Protein AF-A0A4Q3GZM4-F1 (afdb_monomer)

Solvent-accessible surface area (backbone atoms only — not comparable to full-atom values): 2765 Å² total; per-residue (Å²): 137,90,84,84,88,81,86,78,66,85,92,68,51,54,73,58,52,50,44,54,52,15,70,76,70,73,49,85,71,84,74,76,76,69,79,70,79,122

Radius of gyration: 10.51 Å; Cα contacts (8 Å, |Δi|>4): 12; chains: 1; bounding box: 23×16×30 Å

Mean predicted aligned error: 4.83 Å

Sequence (38 aa):
MTTIAIDGPAAAGKGTLSRLIADAYGFHHLDTGLTYRA

Foldseek 3Di:
DDDDDFDDDPPPCSLVVQVVVCVVPVHDGDDPPVVPPD

Secondary structure (DSSP, 8-state):
--------STTSSHHHHHHHHHHHHTPPP--SSSTT--

Structure (mmCIF, N/CA/C/O backbone):
data_AF-A0A4Q3GZM4-F1
#
_entry.id   AF-A0A4Q3GZM4-F1
#
loop_
_atom_site.group_PDB
_atom_site.id
_atom_site.type_symbol
_atom_site.label_atom_id
_atom_site.label_alt_id
_atom_site.label_comp_id
_atom_site.label_asym_id
_atom_site.label_entity_id
_atom_site.label_seq_id
_atom_site.pdbx_PDB_ins_code
_atom_site.Cartn_x
_atom_site.Cartn_y
_atom_site.Cartn_z
_atom_site.occupancy
_atom_site.B_iso_or_equiv
_atom_site.auth_seq_id
_atom_site.auth_comp_id
_atom_site.auth_asym_id
_atom_site.auth_atom_id
_atom_site.pdbx_PDB_model_num
ATOM 1 N N . MET A 1 1 ? -9.806 12.110 12.760 1.00 75.19 1 MET A N 1
ATOM 2 C CA . MET A 1 1 ? -9.821 11.117 11.666 1.00 75.19 1 MET A CA 1
ATOM 3 C C . MET A 1 1 ? -8.379 10.730 11.394 1.00 75.19 1 MET A C 1
ATOM 5 O O . MET A 1 1 ? -7.554 11.629 11.293 1.00 75.19 1 MET A O 1
ATOM 9 N N . THR A 1 2 ? -8.061 9.437 11.404 1.00 91.75 2 THR A N 1
ATOM 10 C CA . THR A 1 2 ? -6.675 8.945 11.331 1.00 91.75 2 THR A CA 1
ATOM 11 C C . THR A 1 2 ? -6.265 8.738 9.877 1.00 91.75 2 THR A C 1
ATOM 13 O O . THR A 1 2 ? -6.992 8.085 9.133 1.00 91.75 2 THR A O 1
ATOM 16 N N . THR A 1 3 ? -5.099 9.261 9.496 1.00 94.12 3 THR A N 1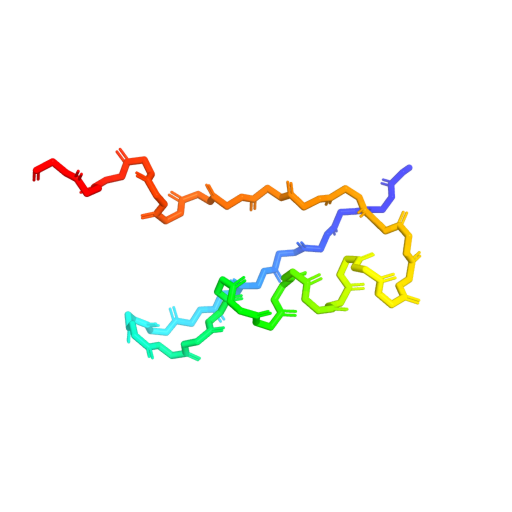
ATOM 17 C CA . THR A 1 3 ? -4.515 9.105 8.155 1.00 94.12 3 THR A CA 1
ATOM 18 C C . THR A 1 3 ? -3.218 8.313 8.258 1.00 94.12 3 THR A C 1
ATOM 20 O O . THR A 1 3 ? -2.401 8.585 9.136 1.00 94.12 3 THR A O 1
ATOM 23 N N . ILE A 1 4 ? -3.028 7.342 7.362 1.00 93.75 4 ILE A N 1
ATOM 24 C CA . ILE A 1 4 ? -1.857 6.458 7.329 1.00 93.75 4 ILE A CA 1
ATOM 25 C C . ILE A 1 4 ? -1.171 6.619 5.971 1.00 93.75 4 ILE A C 1
ATOM 27 O O . ILE A 1 4 ? -1.797 6.404 4.935 1.00 93.75 4 ILE A O 1
ATOM 31 N N . ALA A 1 5 ? 0.111 6.987 5.979 1.00 94.38 5 ALA A N 1
ATOM 32 C CA . ALA A 1 5 ? 0.947 7.036 4.783 1.00 94.38 5 ALA A CA 1
ATOM 33 C C . ALA A 1 5 ? 1.720 5.716 4.620 1.00 94.38 5 ALA A C 1
ATOM 35 O O . ALA A 1 5 ? 2.224 5.170 5.601 1.00 94.38 5 ALA A O 1
ATOM 36 N N . ILE A 1 6 ? 1.806 5.202 3.387 1.00 91.81 6 ILE A N 1
ATOM 37 C 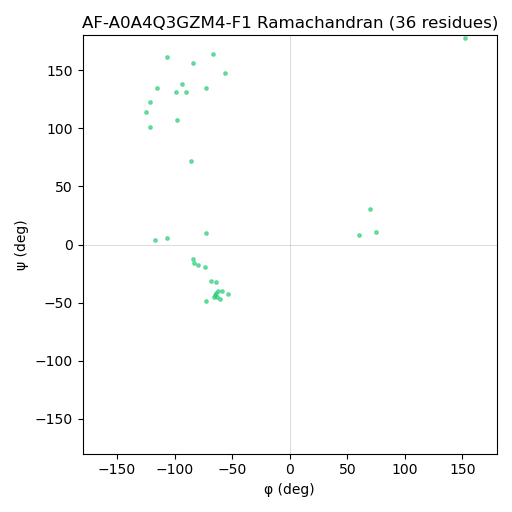CA . ILE A 1 6 ? 2.579 3.996 3.051 1.00 91.81 6 ILE A CA 1
ATOM 38 C C . ILE A 1 6 ? 3.620 4.347 1.987 1.00 91.81 6 ILE A C 1
ATOM 40 O O . ILE A 1 6 ? 3.313 4.403 0.794 1.00 91.81 6 ILE A O 1
ATOM 44 N N . ASP A 1 7 ? 4.864 4.525 2.430 1.00 91.25 7 ASP A N 1
ATOM 45 C CA . ASP A 1 7 ? 5.999 4.922 1.596 1.00 91.25 7 ASP A CA 1
ATOM 46 C C . ASP A 1 7 ? 6.979 3.771 1.335 1.00 91.25 7 ASP A C 1
ATOM 48 O O . ASP A 1 7 ? 6.977 2.737 1.999 1.00 91.25 7 ASP A O 1
ATOM 52 N N . GLY A 1 8 ? 7.810 3.933 0.306 1.00 89.81 8 GLY A N 1
ATOM 53 C CA . GLY A 1 8 ? 8.817 2.951 -0.104 1.00 89.81 8 GLY A CA 1
ATOM 54 C C . GLY A 1 8 ? 9.133 3.022 -1.603 1.00 89.81 8 GLY A C 1
ATOM 55 O O . GLY A 1 8 ? 8.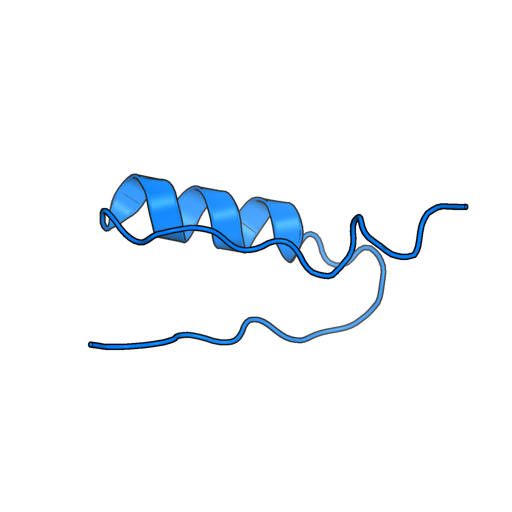507 3.796 -2.334 1.00 89.81 8 GLY A O 1
ATOM 56 N N . PRO A 1 9 ? 10.076 2.209 -2.103 1.00 90.00 9 PRO A N 1
ATOM 57 C CA . PRO A 1 9 ? 10.576 2.315 -3.474 1.00 90.00 9 PRO A CA 1
ATOM 58 C C . PRO A 1 9 ? 9.519 1.975 -4.539 1.00 90.00 9 PRO A C 1
ATOM 60 O O . PRO A 1 9 ? 8.462 1.397 -4.252 1.00 90.00 9 PRO A O 1
ATOM 63 N N . ALA A 1 10 ? 9.779 2.363 -5.791 1.00 87.00 10 ALA A N 1
ATOM 64 C CA . ALA A 1 10 ? 8.936 1.996 -6.930 1.00 87.00 10 ALA A CA 1
ATOM 65 C C . ALA A 1 10 ? 8.799 0.463 -7.042 1.00 87.00 10 ALA A C 1
ATOM 67 O O . ALA A 1 10 ? 9.700 -0.274 -6.656 1.00 87.00 10 ALA A O 1
ATOM 68 N N . ALA A 1 11 ? 7.647 -0.013 -7.527 1.00 86.69 11 ALA A N 1
ATOM 69 C CA . ALA A 1 11 ? 7.315 -1.440 -7.660 1.00 86.69 11 ALA A CA 1
ATOM 70 C C . ALA A 1 11 ? 7.313 -2.288 -6.361 1.00 86.69 11 ALA A C 1
ATOM 72 O O . ALA A 1 11 ? 7.069 -3.486 -6.428 1.00 86.69 11 ALA A O 1
ATOM 73 N N . ALA A 1 12 ? 7.445 -1.692 -5.169 1.00 91.25 12 ALA A N 1
ATOM 74 C CA . ALA A 1 12 ? 7.412 -2.415 -3.886 1.00 91.25 12 ALA A CA 1
ATOM 75 C C . ALA A 1 12 ? 6.020 -2.925 -3.437 1.00 91.25 12 ALA A C 1
ATOM 77 O O . ALA A 1 12 ? 5.843 -3.312 -2.288 1.00 91.25 12 ALA A O 1
ATOM 78 N N . GLY A 1 13 ? 4.993 -2.863 -4.292 1.00 92.19 13 GLY A N 1
ATOM 79 C CA . GLY A 1 13 ? 3.646 -3.350 -3.953 1.00 92.19 13 GLY A CA 1
ATOM 80 C C . GLY A 1 13 ? 2.824 -2.464 -3.002 1.00 92.19 13 GLY A C 1
ATOM 81 O O . GLY A 1 13 ? 1.752 -2.876 -2.565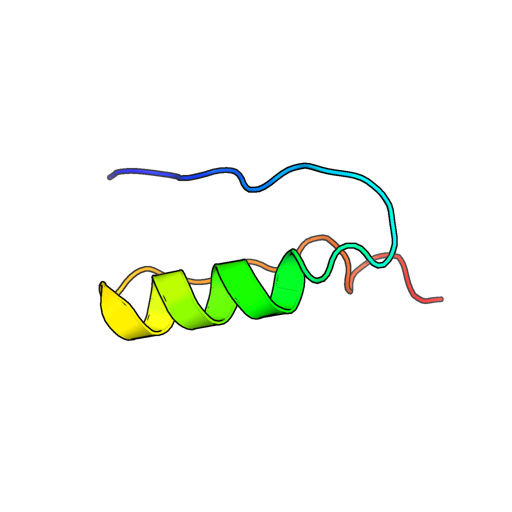 1.00 92.19 13 GLY A O 1
ATOM 82 N N . LYS A 1 14 ? 3.263 -1.231 -2.714 1.00 92.56 14 LYS A N 1
ATOM 83 C CA . LYS A 1 14 ? 2.606 -0.301 -1.765 1.00 92.56 14 LYS A CA 1
ATOM 84 C C . LYS A 1 14 ? 1.123 -0.048 -2.053 1.00 92.56 14 LYS A C 1
ATOM 86 O O . LYS A 1 14 ? 0.311 -0.055 -1.133 1.00 92.56 14 LYS A O 1
ATOM 91 N N . GLY A 1 15 ? 0.756 0.131 -3.325 1.00 92.25 15 GLY A N 1
ATOM 92 C CA . GLY A 1 15 ? -0.641 0.309 -3.748 1.00 92.25 15 GLY A CA 1
ATOM 93 C C . GLY A 1 15 ? -1.511 -0.925 -3.478 1.00 92.25 15 GLY A C 1
ATOM 94 O O . GLY A 1 15 ? -2.686 -0.805 -3.151 1.00 92.25 15 GLY A O 1
ATOM 95 N N . THR A 1 16 ? -0.926 -2.122 -3.561 1.00 94.12 16 THR A N 1
ATOM 96 C CA . THR A 1 16 ? -1.609 -3.377 -3.221 1.00 94.12 16 THR A CA 1
ATOM 97 C C . THR A 1 16 ? -1.785 -3.518 -1.715 1.00 94.12 16 THR A C 1
ATOM 99 O O . THR A 1 16 ? -2.894 -3.779 -1.263 1.00 94.12 16 THR A O 1
ATOM 102 N N . LEU A 1 17 ? -0.724 -3.293 -0.935 1.00 94.69 17 LEU A N 1
ATOM 103 C CA . LEU A 1 17 ? -0.787 -3.396 0.523 1.00 94.69 17 LEU A CA 1
ATOM 104 C C . LEU A 1 17 ? -1.748 -2.364 1.133 1.00 94.69 17 LEU A C 1
ATOM 106 O O . LEU A 1 17 ? -2.570 -2.715 1.971 1.00 94.69 17 LEU A O 1
ATOM 110 N N . SER A 1 18 ? -1.677 -1.107 0.686 1.00 95.12 18 SER A N 1
ATOM 111 C CA . SER A 1 18 ? -2.561 -0.030 1.163 1.00 95.12 18 SER A CA 1
ATOM 112 C C . SER A 1 18 ? -4.041 -0.329 0.931 1.00 95.12 18 SER A C 1
ATOM 114 O O . SER A 1 18 ? -4.845 -0.075 1.822 1.00 95.12 18 SER A O 1
ATOM 116 N N . ARG A 1 19 ? -4.399 -0.918 -0.215 1.00 94.94 19 ARG A N 1
ATOM 117 C CA . ARG A 1 19 ? -5.774 -1.348 -0.497 1.00 94.94 19 ARG A CA 1
ATOM 118 C C . ARG A 1 19 ? -6.225 -2.474 0.430 1.00 94.94 19 ARG A C 1
ATOM 120 O O . A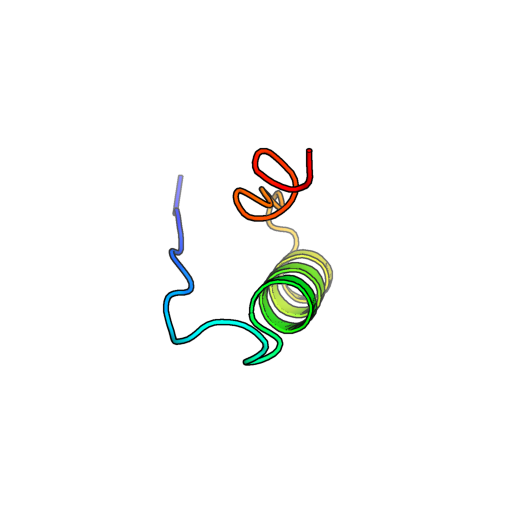RG A 1 19 ? -7.299 -2.378 1.003 1.00 94.94 19 ARG A O 1
ATOM 127 N N . LEU A 1 20 ? -5.384 -3.488 0.647 1.00 96.88 20 LEU A N 1
ATOM 128 C CA . LEU A 1 20 ? -5.708 -4.589 1.563 1.00 96.88 20 LEU A CA 1
ATOM 129 C C . LEU A 1 20 ? -5.905 -4.105 3.007 1.00 96.88 20 LEU A C 1
ATOM 131 O O . LEU A 1 20 ? -6.813 -4.565 3.689 1.00 96.88 20 LEU A O 1
ATOM 135 N N . ILE A 1 21 ? -5.078 -3.164 3.471 1.00 96.31 21 ILE A N 1
ATOM 136 C CA . ILE A 1 21 ? -5.230 -2.546 4.796 1.00 96.31 21 ILE A CA 1
ATOM 137 C C . ILE A 1 21 ? -6.531 -1.739 4.8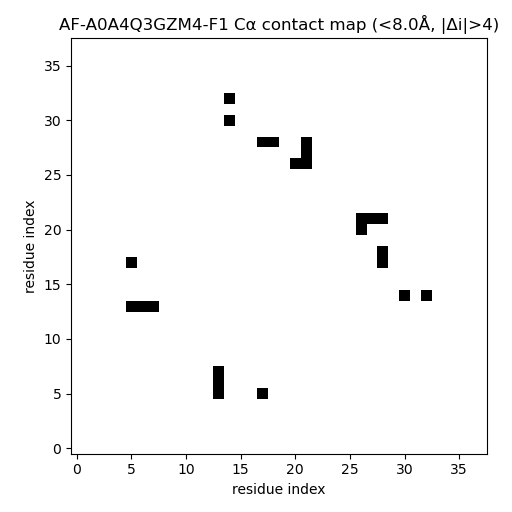61 1.00 96.31 21 ILE A C 1
ATOM 139 O O . ILE A 1 21 ? -7.261 -1.830 5.846 1.00 96.31 21 ILE A O 1
ATOM 143 N N . ALA A 1 22 ? -6.840 -0.966 3.819 1.00 96.62 22 ALA A N 1
ATOM 144 C CA . A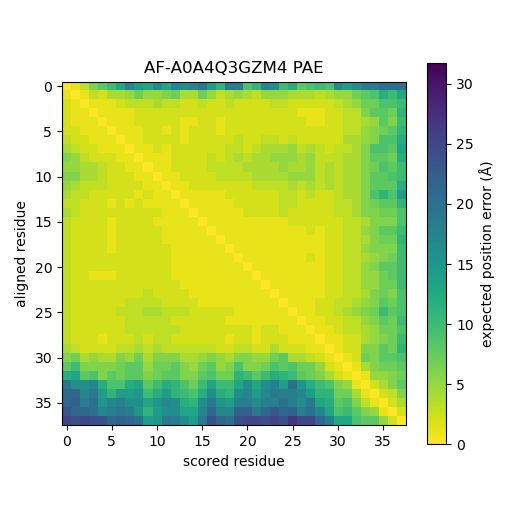LA A 1 22 ? -8.075 -0.197 3.769 1.00 96.62 22 ALA A CA 1
ATOM 145 C C . ALA A 1 22 ? -9.317 -1.096 3.843 1.00 96.62 22 ALA A C 1
ATOM 147 O O . ALA A 1 22 ? -10.182 -0.847 4.682 1.00 96.62 22 ALA A O 1
ATOM 148 N N . ASP A 1 23 ? -9.347 -2.180 3.066 1.00 97.19 23 ASP A N 1
ATOM 149 C CA . ASP A 1 23 ? -10.443 -3.153 3.063 1.00 97.19 23 ASP A CA 1
ATOM 150 C C . ASP A 1 23 ? -10.573 -3.878 4.414 1.00 97.19 23 ASP A C 1
ATOM 152 O O . ASP A 1 23 ? -11.678 -4.047 4.927 1.00 97.19 23 ASP A O 1
ATOM 156 N N . ALA A 1 24 ? -9.450 -4.274 5.026 1.00 98.00 24 ALA A N 1
ATOM 157 C CA . ALA A 1 24 ? -9.445 -5.023 6.284 1.00 98.00 24 ALA A CA 1
ATOM 158 C C . ALA A 1 24 ? -9.920 -4.202 7.495 1.00 98.00 24 ALA A C 1
ATOM 160 O O . ALA A 1 24 ? -10.488 -4.762 8.432 1.00 98.00 24 ALA A O 1
ATOM 161 N N . TYR A 1 25 ? -9.682 -2.888 7.491 1.00 96.88 25 TYR A N 1
ATOM 162 C CA . TYR A 1 25 ? -9.955 -2.013 8.637 1.00 96.88 25 TYR A CA 1
ATOM 163 C C . TYR A 1 25 ? -11.009 -0.931 8.357 1.00 96.88 25 TYR A C 1
ATOM 165 O O . TYR A 1 25 ? -11.269 -0.095 9.222 1.00 96.88 25 TYR A O 1
ATOM 173 N N . GLY A 1 26 ? -11.622 -0.932 7.171 1.00 96.19 26 GLY A N 1
ATOM 174 C CA . GLY A 1 26 ? -12.661 0.027 6.794 1.00 96.19 26 GLY A CA 1
ATOM 175 C C . GLY A 1 26 ? -12.152 1.459 6.590 1.00 96.19 26 GLY A C 1
ATOM 176 O O . GLY A 1 26 ? -12.892 2.409 6.842 1.00 96.19 26 GLY A O 1
ATOM 177 N N . PHE A 1 27 ? -10.898 1.638 6.159 1.00 96.00 27 PHE A N 1
ATOM 178 C CA . PHE A 1 27 ? -10.385 2.961 5.785 1.00 96.00 27 PHE A CA 1
ATOM 179 C C . PHE A 1 27 ? -10.750 3.315 4.342 1.00 96.00 27 PHE A C 1
ATOM 181 O O . PHE A 1 27 ? -10.915 2.455 3.481 1.00 96.00 27 PHE A O 1
ATOM 188 N N . HIS A 1 28 ? -10.784 4.613 4.051 1.00 94.19 28 HIS A N 1
ATOM 189 C CA . HIS A 1 28 ? -10.749 5.089 2.673 1.00 94.19 28 HIS A CA 1
ATOM 190 C C . HIS A 1 28 ? -9.341 4.911 2.087 1.00 94.19 28 HIS A C 1
ATOM 192 O O . HIS A 1 28 ? -8.347 5.257 2.729 1.00 94.19 28 HIS A O 1
ATOM 198 N N . HIS A 1 29 ? -9.259 4.396 0.859 1.00 93.00 29 HIS A N 1
ATOM 199 C CA . HIS A 1 29 ? -8.004 4.215 0.127 1.00 93.00 29 HIS A CA 1
ATOM 200 C C . HIS A 1 29 ? -7.775 5.365 -0.863 1.00 93.00 29 HIS A C 1
ATOM 202 O O . HIS A 1 29 ? -8.670 5.707 -1.633 1.00 93.00 29 HIS A O 1
ATOM 208 N N . LEU A 1 30 ? -6.574 5.948 -0.851 1.00 89.88 30 LEU A N 1
ATOM 209 C CA . LEU A 1 30 ? -6.127 6.964 -1.806 1.00 89.88 30 LEU A CA 1
ATOM 210 C C . LEU A 1 30 ? -4.818 6.493 -2.451 1.00 89.88 30 LEU A C 1
ATOM 212 O O . LEU A 1 30 ? -3.800 6.385 -1.770 1.00 89.88 30 LEU A O 1
ATOM 216 N N . ASP A 1 31 ? -4.838 6.222 -3.758 1.00 81.69 31 ASP A N 1
ATOM 217 C CA . ASP A 1 31 ? -3.648 5.831 -4.524 1.00 81.69 31 ASP A CA 1
ATOM 218 C C . ASP A 1 31 ? -3.060 7.045 -5.259 1.00 81.69 31 ASP A C 1
ATOM 220 O O . ASP A 1 31 ? -3.618 7.530 -6.241 1.00 81.69 31 ASP A O 1
ATOM 224 N N . THR A 1 32 ? -1.918 7.545 -4.785 1.00 74.62 32 THR A N 1
ATOM 225 C CA . THR A 1 32 ? -1.198 8.674 -5.400 1.00 74.62 32 THR A CA 1
ATOM 226 C C . THR A 1 32 ? -0.287 8.247 -6.555 1.00 74.62 32 THR A C 1
ATOM 228 O O . THR A 1 32 ? 0.183 9.092 -7.317 1.00 74.62 32 THR A O 1
ATOM 231 N N . GLY A 1 33 ? -0.034 6.942 -6.714 1.00 67.81 33 GLY A N 1
ATOM 232 C CA . GLY A 1 33 ? 0.867 6.392 -7.728 1.00 67.81 33 GLY A CA 1
ATOM 233 C C . GLY A 1 33 ? 0.228 6.217 -9.108 1.00 67.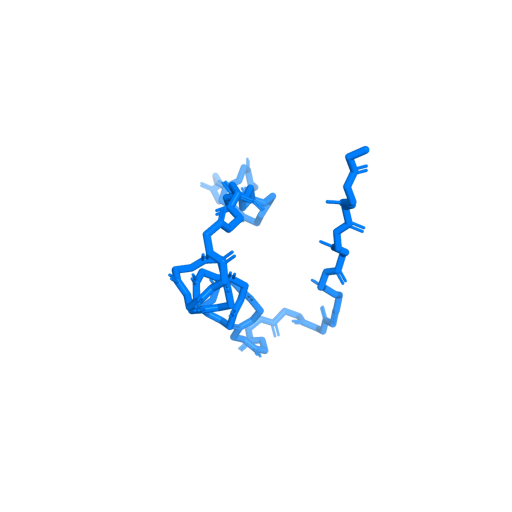81 33 GLY A C 1
ATOM 234 O O . GLY A 1 33 ? 0.948 6.065 -10.096 1.00 67.81 33 GLY A O 1
ATOM 235 N N . LEU A 1 34 ? -1.105 6.248 -9.197 1.00 61.09 34 LEU A N 1
ATOM 236 C CA . LEU A 1 34 ? -1.843 6.185 -10.465 1.00 61.09 34 LEU A CA 1
ATOM 237 C C . LEU A 1 34 ? -1.895 7.532 -11.204 1.00 61.09 34 LEU A C 1
ATOM 239 O O . LEU A 1 34 ? -2.111 7.541 -12.411 1.00 61.09 34 LEU A O 1
ATOM 243 N N . THR A 1 35 ? -1.622 8.651 -10.528 1.00 57.84 35 THR A N 1
ATOM 244 C CA . THR A 1 35 ? -1.677 10.001 -11.122 1.00 57.84 35 THR A CA 1
ATOM 245 C C . THR A 1 35 ? -0.506 10.300 -12.073 1.00 57.84 35 THR A C 1
ATOM 247 O O . THR A 1 35 ? -0.617 11.191 -12.906 1.00 57.84 35 THR A O 1
ATOM 250 N N . TYR A 1 36 ? 0.604 9.556 -11.986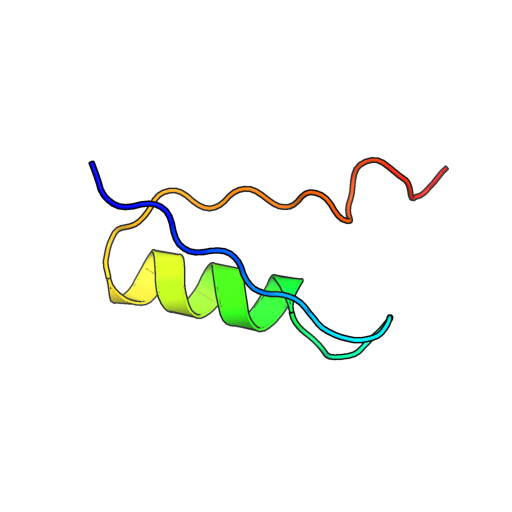 1.00 51.38 36 TYR A N 1
ATOM 251 C CA . TYR A 1 36 ? 1.825 9.790 -12.782 1.00 51.38 36 TYR A CA 1
ATOM 252 C C . TYR A 1 36 ? 2.073 8.767 -13.903 1.00 51.38 36 TYR A C 1
ATOM 254 O O . TYR A 1 36 ? 3.120 8.806 -14.543 1.00 51.38 36 TYR A O 1
ATOM 262 N N . ARG A 1 37 ? 1.140 7.839 -14.157 1.00 53.53 37 ARG A N 1
ATOM 263 C CA . ARG A 1 37 ? 1.232 6.922 -15.306 1.00 53.53 37 ARG A CA 1
ATOM 264 C C . ARG A 1 37 ? 0.643 7.598 -16.553 1.00 53.53 37 ARG A C 1
ATOM 266 O O . ARG A 1 37 ? -0.459 7.248 -16.963 1.00 53.53 37 ARG A O 1
ATOM 273 N N . ALA A 1 38 ? 1.361 8.579 -17.097 1.00 47.06 38 ALA A N 1
ATOM 274 C CA . ALA A 1 38 ? 1.171 9.122 -18.444 1.00 47.06 38 ALA A CA 1
ATOM 275 C C . ALA A 1 38 ? 2.424 8.838 -19.280 1.00 47.06 38 ALA A C 1
ATOM 277 O O . ALA A 1 38 ? 3.530 8.902 -18.694 1.00 47.06 38 ALA A O 1
#

pLDDT: mean 86.29, std 14.15, range [47.06, 98.0]